Protein AF-A0A222W1P7-F1 (afdb_monomer_lite)

pLDDT: mean 79.89, std 16.78, range [34.09, 96.44]

Sequence (164 aa):
MCECPANRPSRILLELGDWSYVVDDTGIEYVNDWYPYSRSVRLAPDVAFYSWRNEYVGVRPGPEPHCAVAALRLAVRRNPNAGVIVVDVDALLDLRADTVTLRPDELTGELLHQAQVKTRRVLDLLAAERLRQRTPPYPPVPVTAPDLAQQREEERARDREQEQ

Radius of gyration: 24.39 Å; chains: 1; bounding box: 56×34×95 Å

Secondary structure (DSSP, 8-state):
----------------TT--EEE-TT--EE---SSTT-EEEEEEES-SS---TTS-EEEEE-SSTTEEEEEEEEEEEEETTTEEEEEEEEEEEETTTTEEEEESTT--HHHHHHHHHHHHHHHHHHHHHHHHHHS-SS------HHHHHHHHHHHHHHHHHHT-

Organism: NCBI:txid530584

Foldseek 3Di:
DDDDPPPDQPPDPPCLDDWFKDWDPVDFDQDPDPDPFSTWIKIAIPDPDDPDPQLIWIWTDDPDNQKIKIWGWFFDGADPVPGTDTDIKIWIARLVVRDIDIPPNPDDDRRVVVVVSSVNSVSVVVVVVVVVVVPPPDDPPDQDPVNVVVVVVVVVVVVVVVVD

Structure (mmCIF, N/CA/C/O backbone):
data_AF-A0A222W1P7-F1
#
_entry.id   AF-A0A222W1P7-F1
#
loop_
_atom_site.group_PDB
_atom_site.id
_atom_site.type_symbol
_atom_site.label_atom_id
_atom_site.label_alt_id
_atom_site.label_comp_id
_atom_site.label_asym_id
_atom_site.label_entity_id
_atom_site.label_seq_id
_atom_site.pdbx_PDB_ins_code
_atom_site.Cartn_x
_atom_site.Cartn_y
_atom_site.Cartn_z
_atom_site.occupancy
_atom_site.B_iso_or_equiv
_atom_site.auth_seq_id
_atom_site.auth_comp_id
_atom_site.auth_asym_id
_atom_site.auth_atom_id
_atom_site.pdbx_PDB_model_num
ATOM 1 N N . MET A 1 1 ? 31.273 -7.408 -43.525 1.00 40.22 1 MET A N 1
ATOM 2 C CA . MET A 1 1 ? 30.587 -6.565 -42.527 1.00 40.22 1 MET A CA 1
ATOM 3 C C . MET A 1 1 ? 29.741 -7.496 -41.681 1.00 40.22 1 MET A C 1
ATOM 5 O O . MET A 1 1 ? 28.803 -8.070 -42.210 1.00 40.22 1 MET A O 1
ATOM 9 N N . CYS A 1 2 ? 30.157 -7.763 -40.443 1.00 36.94 2 CYS A N 1
ATOM 10 C CA . CYS A 1 2 ? 29.395 -8.600 -39.520 1.00 36.94 2 CYS A CA 1
ATOM 11 C C . CYS A 1 2 ? 28.330 -7.724 -38.862 1.00 36.94 2 CYS A C 1
ATOM 13 O O . CYS A 1 2 ? 28.670 -6.787 -38.143 1.00 36.94 2 CYS A O 1
ATOM 15 N N . GLU A 1 3 ? 27.061 -7.998 -39.141 1.00 34.94 3 GLU A N 1
ATOM 16 C CA . GLU A 1 3 ? 25.945 -7.370 -38.442 1.00 34.94 3 GLU A CA 1
ATOM 17 C C . GLU A 1 3 ? 25.909 -7.914 -37.010 1.00 34.94 3 GLU A C 1
ATOM 19 O O . GLU A 1 3 ? 25.627 -9.090 -36.777 1.00 34.94 3 GLU A O 1
ATOM 24 N N . CYS A 1 4 ? 26.252 -7.070 -36.037 1.00 34.09 4 CYS A N 1
ATOM 25 C CA . CYS A 1 4 ? 26.019 -7.375 -34.632 1.00 34.09 4 CYS A CA 1
ATOM 26 C C . CYS A 1 4 ? 24.504 -7.531 -34.422 1.00 34.09 4 CYS A C 1
ATOM 28 O O . CYS A 1 4 ? 23.763 -6.605 -34.768 1.00 34.09 4 CYS A O 1
ATOM 30 N N . PRO A 1 5 ? 24.014 -8.646 -33.849 1.00 45.06 5 PRO A N 1
ATOM 31 C CA . PRO A 1 5 ? 22.599 -8.778 -33.548 1.00 45.06 5 PRO A CA 1
ATOM 32 C C . PRO A 1 5 ? 22.209 -7.665 -32.577 1.00 45.06 5 PRO A C 1
ATOM 34 O O . PRO A 1 5 ? 22.773 -7.538 -31.488 1.00 45.06 5 PRO A O 1
ATOM 37 N N . ALA A 1 6 ? 21.269 -6.826 -33.010 1.00 46.12 6 ALA A N 1
ATOM 38 C CA . ALA A 1 6 ? 20.721 -5.746 -32.213 1.00 46.12 6 ALA A CA 1
ATOM 39 C C . ALA A 1 6 ? 20.265 -6.304 -30.859 1.00 46.12 6 ALA A C 1
ATOM 41 O O . ALA A 1 6 ? 19.359 -7.138 -30.788 1.00 46.12 6 ALA A O 1
ATOM 42 N N . ASN A 1 7 ? 20.923 -5.844 -29.795 1.00 43.16 7 ASN A N 1
ATOM 43 C CA . ASN A 1 7 ? 20.592 -6.121 -28.406 1.00 43.16 7 ASN A CA 1
ATOM 44 C C . ASN A 1 7 ? 19.192 -5.557 -28.122 1.00 43.16 7 ASN A C 1
ATOM 46 O O . ASN A 1 7 ? 19.046 -4.407 -27.706 1.00 43.16 7 ASN A O 1
ATOM 50 N N . ARG A 1 8 ? 18.142 -6.325 -28.440 1.00 49.38 8 ARG A N 1
ATOM 51 C CA . ARG A 1 8 ? 16.772 -5.958 -28.081 1.00 49.38 8 ARG A CA 1
ATOM 52 C C . ARG A 1 8 ? 16.716 -5.947 -26.557 1.00 49.38 8 ARG A C 1
ATOM 54 O O . ARG A 1 8 ? 16.999 -6.989 -25.965 1.00 49.38 8 ARG A O 1
ATOM 61 N N . PRO A 1 9 ? 16.353 -4.824 -25.911 1.00 47.47 9 PRO A N 1
ATOM 62 C CA . PRO A 1 9 ? 16.162 -4.821 -24.473 1.00 47.47 9 PRO A CA 1
ATOM 63 C C . PRO A 1 9 ? 15.109 -5.880 -24.162 1.00 47.47 9 PRO A C 1
ATOM 65 O O . PRO A 1 9 ? 13.972 -5.797 -24.629 1.00 47.47 9 PRO A O 1
ATOM 68 N N . SER A 1 10 ? 15.518 -6.920 -23.440 1.00 51.62 10 SER A N 1
ATOM 69 C CA . SER A 1 10 ? 14.639 -7.979 -22.969 1.00 51.62 10 SER A CA 1
ATOM 70 C C . SER A 1 10 ? 13.596 -7.341 -22.057 1.00 51.62 10 SER A C 1
ATOM 72 O O . SER A 1 10 ? 13.857 -7.075 -20.882 1.00 51.62 10 SER A O 1
ATOM 74 N N . ARG A 1 11 ? 12.444 -7.018 -22.649 1.00 52.03 11 ARG A N 1
ATOM 75 C CA . ARG A 1 11 ? 11.261 -6.491 -21.978 1.00 52.03 11 ARG A CA 1
ATOM 76 C C . ARG A 1 11 ? 10.857 -7.543 -20.953 1.00 52.03 11 ARG A C 1
ATOM 78 O O . ARG A 1 11 ? 10.542 -8.668 -21.337 1.00 52.03 11 ARG A O 1
ATOM 85 N N . ILE A 1 12 ? 10.954 -7.226 -19.661 1.00 55.38 12 ILE A N 1
ATOM 86 C CA . ILE A 1 12 ? 10.389 -8.118 -18.654 1.00 55.38 12 ILE A CA 1
ATOM 87 C C . ILE A 1 12 ? 8.877 -8.011 -18.825 1.00 55.38 12 ILE A C 1
ATOM 89 O O . ILE A 1 12 ? 8.304 -6.972 -18.520 1.00 55.38 12 ILE A O 1
ATOM 93 N N . LEU A 1 13 ? 8.246 -9.066 -19.329 1.00 53.88 13 LEU A N 1
ATOM 94 C CA . LEU A 1 13 ? 6.837 -9.301 -19.047 1.00 53.88 13 LEU A CA 1
ATOM 95 C C . LEU A 1 13 ? 6.793 -9.775 -17.597 1.00 53.88 13 LEU A C 1
ATOM 97 O O . LEU A 1 13 ? 7.177 -10.906 -17.295 1.00 53.88 13 LEU A O 1
ATOM 101 N N . LEU A 1 14 ? 6.478 -8.860 -16.684 1.00 58.66 14 LEU A N 1
ATOM 102 C CA . LEU A 1 14 ? 6.149 -9.250 -15.324 1.00 58.66 14 LEU A CA 1
ATOM 103 C C . LEU A 1 14 ? 4.746 -9.831 -15.398 1.00 58.66 14 LEU A C 1
ATOM 105 O O . LEU A 1 14 ? 3.792 -9.117 -15.691 1.00 58.66 14 LEU A O 1
ATOM 109 N N . GLU A 1 15 ? 4.633 -11.131 -15.163 1.00 61.47 15 GLU A N 1
ATOM 110 C CA . GLU A 1 15 ? 3.356 -11.764 -14.857 1.00 61.47 15 GLU A CA 1
ATOM 111 C C . GLU A 1 15 ? 2.882 -11.164 -13.525 1.00 61.47 15 GLU A C 1
ATOM 113 O O . GLU A 1 15 ? 3.216 -11.660 -12.450 1.00 61.47 15 GLU A O 1
ATOM 118 N N . LEU A 1 16 ? 2.175 -10.030 -13.581 1.00 66.00 16 LEU A N 1
ATOM 119 C CA . LEU A 1 16 ? 1.683 -9.339 -12.386 1.00 66.00 16 LEU A CA 1
ATOM 120 C C . LEU A 1 16 ? 0.631 -10.163 -11.627 1.00 66.00 16 LEU A C 1
ATOM 122 O O . LEU A 1 16 ? 0.315 -9.794 -10.495 1.00 66.00 16 LEU A O 1
ATOM 126 N N . GLY A 1 17 ? 0.165 -11.277 -12.214 1.00 72.38 17 GLY A N 1
ATOM 127 C CA . GLY A 1 17 ? -0.602 -12.364 -11.594 1.00 72.38 17 GLY A CA 1
ATOM 128 C C . GLY A 1 17 ? -1.901 -11.936 -10.912 1.00 72.38 17 GLY A C 1
ATOM 129 O O . GLY A 1 17 ? -2.205 -10.754 -10.834 1.00 72.38 17 GLY A O 1
ATOM 130 N N . ASP A 1 18 ? -2.645 -12.893 -10.362 1.00 80.19 18 ASP A N 1
ATOM 131 C CA . ASP A 1 18 ? -3.857 -12.641 -9.565 1.00 80.19 18 ASP A CA 1
ATOM 132 C C . ASP A 1 18 ? -3.568 -12.835 -8.071 1.00 80.19 18 ASP A C 1
ATOM 134 O O . ASP A 1 18 ? -4.113 -13.724 -7.423 1.00 80.19 18 ASP A O 1
ATOM 138 N N . TRP A 1 19 ? -2.656 -12.031 -7.525 1.00 82.94 19 TRP A N 1
ATOM 139 C CA . TRP A 1 19 ? -2.295 -12.073 -6.104 1.00 82.94 19 TRP A CA 1
ATOM 140 C C . TRP A 1 19 ? -2.737 -10.808 -5.364 1.00 82.94 19 TRP A C 1
ATOM 142 O O . TRP A 1 19 ? -2.929 -9.746 -5.968 1.00 82.94 19 TRP A O 1
ATOM 152 N N . SER A 1 20 ? -2.878 -10.920 -4.045 1.00 84.31 20 SER A N 1
ATOM 153 C CA . SER A 1 20 ? -3.252 -9.828 -3.144 1.00 84.31 20 SER A CA 1
ATOM 154 C C . SER A 1 20 ? -2.187 -9.595 -2.068 1.00 84.31 20 SER A C 1
ATOM 156 O O . SER A 1 20 ? -1.290 -10.414 -1.881 1.00 84.31 20 SER A O 1
ATOM 158 N N . TYR A 1 21 ? -2.228 -8.445 -1.393 1.00 87.81 21 TYR A N 1
ATOM 159 C CA . TYR A 1 21 ? -1.332 -8.192 -0.265 1.00 87.81 21 TYR A CA 1
ATOM 160 C C . TYR A 1 21 ? -1.938 -8.706 1.038 1.00 87.81 21 TYR A C 1
ATOM 162 O O . TYR A 1 21 ? -3.126 -8.526 1.295 1.00 87.81 21 TYR A O 1
ATOM 170 N N . VAL A 1 22 ? -1.084 -9.242 1.901 1.00 88.12 22 VAL A N 1
ATOM 171 C CA . VAL A 1 22 ? -1.354 -9.515 3.312 1.00 88.12 22 VAL A CA 1
ATOM 172 C C . VAL A 1 22 ? -0.368 -8.743 4.184 1.00 88.12 22 VAL A C 1
ATOM 174 O O . VAL A 1 22 ? 0.725 -8.372 3.745 1.00 88.12 22 VAL A O 1
ATOM 177 N N . VAL A 1 23 ? -0.763 -8.472 5.428 1.00 86.19 23 VAL A N 1
ATOM 178 C CA . VAL A 1 23 ? 0.142 -7.881 6.420 1.00 86.19 23 VAL A CA 1
ATOM 179 C C . VAL A 1 23 ? 1.218 -8.905 6.761 1.00 86.19 23 VAL A C 1
ATOM 181 O O . VAL A 1 23 ? 0.904 -10.026 7.150 1.00 86.19 23 VAL A O 1
ATOM 184 N N . ASP A 1 24 ? 2.477 -8.507 6.611 1.00 83.06 24 ASP A N 1
ATOM 185 C CA . ASP A 1 24 ? 3.620 -9.321 7.000 1.00 83.06 24 ASP A CA 1
ATOM 186 C C . ASP A 1 24 ? 3.907 -9.107 8.491 1.00 83.06 24 ASP A C 1
ATOM 188 O O . ASP A 1 24 ? 4.485 -8.096 8.907 1.00 83.06 24 ASP A O 1
ATOM 192 N N . ASP A 1 25 ? 3.473 -10.067 9.300 1.00 69.38 25 ASP A N 1
ATOM 193 C CA . ASP A 1 25 ? 3.606 -10.088 10.757 1.00 69.38 25 ASP A CA 1
ATOM 194 C C . ASP A 1 25 ? 5.063 -10.210 11.238 1.00 69.38 25 ASP A C 1
ATOM 196 O O . ASP A 1 25 ? 5.361 -9.912 12.396 1.00 69.38 25 ASP A O 1
ATOM 200 N N . THR A 1 26 ? 5.995 -10.549 10.342 1.00 66.81 26 THR A N 1
ATOM 201 C CA . THR A 1 26 ? 7.437 -10.609 10.627 1.00 66.81 26 THR A CA 1
ATOM 202 C C . THR A 1 26 ? 8.176 -9.293 10.353 1.00 66.81 26 THR A C 1
ATOM 204 O O . THR A 1 26 ? 9.379 -9.197 10.601 1.00 66.81 26 THR A O 1
ATOM 207 N N . GLY A 1 27 ? 7.489 -8.282 9.806 1.00 58.78 27 GLY A N 1
ATOM 208 C CA . GLY A 1 27 ? 8.100 -7.110 9.173 1.00 58.78 27 GLY A CA 1
ATOM 209 C C . GLY A 1 27 ? 7.765 -5.751 9.785 1.00 58.78 27 GLY A C 1
ATOM 210 O O . GLY A 1 27 ? 7.822 -4.756 9.065 1.00 58.78 27 GLY A O 1
ATOM 211 N N . ILE A 1 28 ? 7.395 -5.672 11.069 1.00 59.50 28 ILE A N 1
ATOM 212 C CA . ILE A 1 28 ? 7.234 -4.370 11.737 1.00 59.50 28 ILE A CA 1
ATOM 213 C C . ILE A 1 28 ? 8.625 -3.779 11.985 1.00 59.50 28 ILE A C 1
ATOM 215 O O . ILE A 1 28 ? 9.302 -4.115 12.957 1.00 59.50 28 ILE A O 1
ATOM 219 N N . GLU A 1 29 ? 9.055 -2.892 11.092 1.00 58.50 29 GLU A N 1
ATOM 220 C CA . GLU A 1 29 ? 10.303 -2.152 11.243 1.00 58.50 29 GLU A CA 1
ATOM 221 C C . GLU A 1 29 ? 10.041 -0.837 11.985 1.00 58.50 29 GLU A C 1
ATOM 223 O O . GLU A 1 29 ? 9.292 0.036 11.529 1.00 58.50 29 GLU A O 1
ATOM 228 N N . TYR A 1 30 ? 10.682 -0.703 13.148 1.00 55.81 30 TYR A N 1
ATOM 229 C CA . TYR A 1 30 ? 10.788 0.555 13.877 1.00 55.81 30 TYR A CA 1
ATOM 230 C C . TYR A 1 30 ? 11.878 1.388 13.211 1.00 55.81 30 TYR A C 1
ATOM 232 O O . TYR A 1 30 ? 13.068 1.187 13.458 1.00 55.81 30 TYR A O 1
ATOM 240 N N . VAL A 1 31 ? 11.484 2.308 12.337 1.00 53.62 31 VAL A N 1
ATOM 241 C CA . VAL A 1 31 ? 12.447 3.226 11.732 1.00 53.62 31 VAL A CA 1
ATOM 242 C C . VAL A 1 31 ? 12.827 4.259 12.792 1.00 53.62 31 VAL A C 1
ATOM 244 O O . VAL A 1 31 ? 11.965 4.848 13.442 1.00 53.62 31 VAL A O 1
ATOM 247 N N . ASN A 1 32 ? 14.122 4.458 13.022 1.00 45.88 32 ASN A N 1
ATOM 248 C CA . ASN A 1 32 ? 14.612 5.404 14.021 1.00 45.88 32 ASN A CA 1
ATOM 249 C C . ASN A 1 32 ? 14.656 6.822 13.426 1.00 45.88 32 ASN A C 1
ATOM 251 O O . ASN A 1 32 ? 15.728 7.381 13.219 1.00 45.88 32 ASN A O 1
ATOM 255 N N . ASP A 1 33 ? 13.483 7.360 13.091 1.00 51.56 33 ASP A N 1
ATOM 256 C CA . ASP A 1 33 ? 13.311 8.738 12.628 1.00 51.56 33 ASP A CA 1
ATOM 257 C C . ASP A 1 33 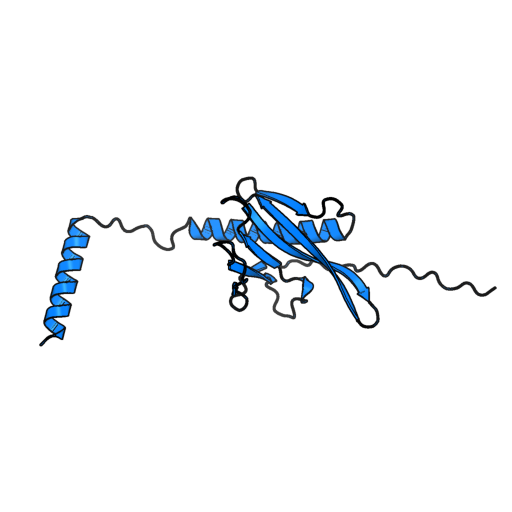? 12.696 9.603 13.736 1.00 51.56 33 ASP A C 1
ATOM 259 O O . ASP A 1 33 ? 11.862 9.149 14.517 1.00 51.56 33 ASP A O 1
ATOM 263 N N . TRP A 1 34 ? 13.094 10.876 13.794 1.00 53.94 34 TRP A N 1
ATOM 264 C CA . TRP A 1 34 ? 12.753 11.853 14.845 1.00 53.94 34 TRP A CA 1
ATOM 265 C C . TRP A 1 34 ? 11.269 12.284 14.885 1.00 53.94 34 TRP A C 1
ATOM 267 O O . TRP A 1 34 ? 10.901 13.172 15.655 1.00 53.94 34 TRP A O 1
ATOM 277 N N . TYR A 1 35 ? 10.412 11.669 14.066 1.00 45.50 35 TYR A N 1
ATOM 278 C CA . TYR A 1 35 ? 8.989 11.983 13.942 1.00 45.50 35 TYR A CA 1
ATOM 279 C C . TYR A 1 35 ? 8.140 10.936 14.694 1.00 45.50 35 TYR A C 1
ATOM 281 O O . TYR A 1 35 ? 8.365 9.740 14.511 1.00 45.50 35 TYR A O 1
ATOM 289 N N . PRO A 1 36 ? 7.128 11.325 15.497 1.00 46.78 36 PRO A N 1
ATOM 290 C CA . PRO A 1 36 ? 6.465 10.448 16.481 1.00 46.78 36 PRO A CA 1
ATOM 291 C C . PRO A 1 36 ? 5.616 9.283 15.917 1.00 46.78 36 PRO A C 1
ATOM 293 O O . PRO A 1 36 ? 4.908 8.621 16.674 1.00 46.78 36 PRO A O 1
ATOM 296 N N . TYR A 1 37 ? 5.693 8.987 14.614 1.00 48.50 37 TYR A N 1
ATOM 297 C CA . TYR A 1 37 ? 4.903 7.953 13.931 1.00 48.50 37 TYR A CA 1
ATOM 298 C C . TYR A 1 37 ? 5.741 7.040 13.017 1.00 48.50 37 TYR A C 1
ATOM 300 O O . TYR A 1 37 ? 5.279 6.631 11.954 1.00 48.50 37 TYR A O 1
ATOM 308 N N . SER A 1 38 ? 6.965 6.683 13.408 1.00 54.81 38 SER A N 1
ATOM 309 C CA . SER A 1 38 ? 7.894 5.887 12.587 1.00 54.81 38 SER A CA 1
ATOM 310 C C . SER A 1 38 ? 7.574 4.381 12.468 1.00 54.81 38 SER A C 1
ATOM 312 O O . SER A 1 38 ? 8.452 3.560 12.192 1.00 54.81 38 SER A O 1
ATOM 314 N N . ARG A 1 39 ? 6.307 3.992 12.659 1.00 65.38 39 ARG A N 1
ATOM 315 C CA . ARG A 1 39 ? 5.856 2.611 12.448 1.00 65.38 39 ARG A CA 1
ATOM 316 C C . ARG A 1 39 ? 5.590 2.405 10.964 1.00 65.38 39 ARG A C 1
ATOM 318 O O . ARG A 1 39 ? 4.670 3.010 10.413 1.00 65.38 39 ARG A O 1
ATOM 325 N N . SER A 1 40 ? 6.383 1.544 10.339 1.00 79.81 40 SER A N 1
ATOM 326 C CA . SER A 1 40 ? 6.090 1.030 9.006 1.00 79.81 40 SER A CA 1
ATOM 327 C C . SER A 1 40 ? 5.526 -0.384 9.116 1.00 79.81 40 SER A C 1
ATOM 329 O O . SER A 1 40 ? 5.972 -1.186 9.937 1.00 79.81 40 SER A O 1
ATOM 331 N N . VAL A 1 41 ? 4.498 -0.668 8.325 1.00 87.56 41 VAL A N 1
ATOM 332 C CA . VAL A 1 41 ? 3.928 -2.003 8.163 1.00 87.56 41 VAL A CA 1
ATOM 333 C C . VAL A 1 41 ? 4.406 -2.534 6.827 1.00 87.56 41 VAL A C 1
ATOM 335 O O . VAL A 1 41 ? 4.198 -1.895 5.794 1.00 87.56 41 VAL A O 1
ATOM 338 N N . ARG A 1 42 ? 5.040 -3.703 6.833 1.00 89.94 42 ARG A N 1
ATOM 339 C CA . ARG A 1 42 ? 5.400 -4.392 5.600 1.00 89.94 42 ARG A CA 1
ATOM 340 C C . ARG A 1 42 ? 4.207 -5.202 5.096 1.00 89.94 42 ARG A C 1
ATOM 342 O O . ARG A 1 42 ? 3.539 -5.892 5.860 1.00 89.94 42 ARG A O 1
ATOM 349 N N . LEU A 1 43 ? 3.946 -5.104 3.801 1.00 90.00 43 LEU A N 1
ATOM 350 C CA . LEU A 1 43 ? 2.963 -5.899 3.082 1.00 90.00 43 LEU A CA 1
ATOM 351 C C . LEU A 1 43 ? 3.698 -6.904 2.200 1.00 90.00 43 LEU A C 1
ATOM 353 O O . LEU A 1 43 ? 4.627 -6.535 1.475 1.00 90.00 43 LEU A O 1
ATOM 357 N N . ALA A 1 44 ? 3.274 -8.160 2.269 1.00 89.00 44 ALA A N 1
ATOM 358 C CA . ALA A 1 44 ? 3.784 -9.257 1.458 1.00 89.00 44 ALA A CA 1
ATOM 359 C C . ALA A 1 44 ? 2.677 -9.761 0.525 1.00 89.00 44 ALA A C 1
ATOM 361 O O . ALA A 1 44 ? 1.505 -9.695 0.897 1.00 89.00 44 ALA A O 1
ATOM 362 N N . PRO A 1 45 ? 2.995 -10.243 -0.684 1.00 85.75 45 PRO A N 1
ATOM 363 C CA . PRO A 1 45 ? 1.990 -10.877 -1.523 1.00 85.75 45 PRO A CA 1
ATOM 364 C C . PRO A 1 45 ? 1.575 -12.234 -0.918 1.00 85.75 45 PRO A C 1
ATOM 366 O O . PRO A 1 45 ? 2.382 -12.919 -0.291 1.00 85.75 45 PRO A O 1
ATOM 369 N N . ASP A 1 46 ? 0.324 -12.631 -1.124 1.00 83.69 46 ASP A N 1
ATOM 370 C CA . ASP A 1 46 ? -0.345 -13.786 -0.503 1.00 83.69 46 ASP A CA 1
ATOM 371 C C . ASP A 1 46 ? -0.051 -15.153 -1.150 1.00 83.69 46 ASP A C 1
ATOM 373 O O . ASP A 1 46 ? -0.721 -16.148 -0.870 1.00 83.69 46 ASP A O 1
ATOM 377 N N . VAL A 1 47 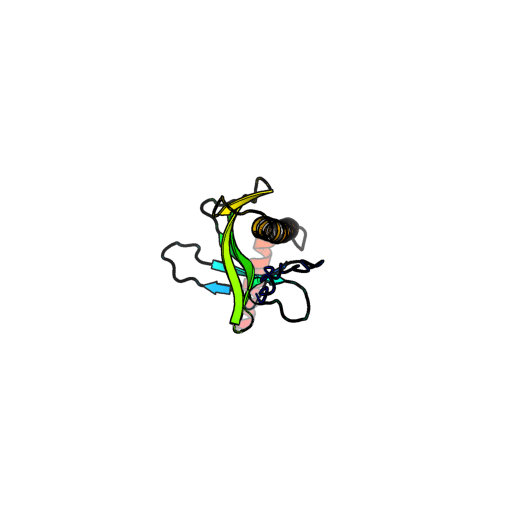? 0.963 -15.233 -2.011 1.00 79.06 47 VAL A N 1
ATOM 378 C CA . VAL A 1 47 ? 1.300 -16.449 -2.762 1.00 79.06 47 VAL A CA 1
ATOM 379 C C . VAL A 1 47 ? 2.412 -17.258 -2.087 1.00 79.06 47 VAL A C 1
ATOM 381 O O . VAL A 1 47 ? 3.461 -16.735 -1.716 1.00 79.06 47 VAL A O 1
ATOM 384 N N . ALA A 1 48 ? 2.197 -18.575 -1.972 1.00 53.50 48 ALA A N 1
ATOM 385 C CA . ALA A 1 48 ? 2.987 -19.517 -1.164 1.00 53.50 48 ALA A CA 1
ATOM 386 C C . ALA A 1 48 ? 4.440 -19.779 -1.625 1.00 53.50 48 ALA A C 1
ATOM 388 O O . ALA A 1 48 ? 5.127 -20.616 -1.045 1.00 53.50 48 ALA A O 1
ATOM 389 N N . PHE A 1 49 ? 4.940 -19.095 -2.652 1.00 46.31 49 PHE A N 1
ATOM 390 C CA . PHE A 1 49 ? 6.275 -19.334 -3.190 1.00 46.31 49 PHE A CA 1
ATOM 391 C C . PHE A 1 49 ? 6.960 -18.015 -3.512 1.00 46.31 49 PHE A C 1
ATOM 393 O O . PHE A 1 49 ? 6.619 -17.363 -4.491 1.00 46.31 49 PHE A O 1
ATOM 400 N N . TYR A 1 50 ? 7.960 -17.671 -2.696 1.00 44.91 50 TYR A N 1
ATOM 401 C CA . TYR A 1 50 ? 8.978 -16.660 -2.980 1.00 44.91 50 TYR A CA 1
ATOM 402 C C . TYR A 1 50 ? 8.432 -15.403 -3.656 1.00 44.91 50 TYR A C 1
ATOM 404 O O . TYR A 1 50 ? 8.710 -15.132 -4.825 1.00 44.91 50 TYR A O 1
ATOM 412 N N . SER A 1 51 ? 7.718 -14.601 -2.874 1.00 46.84 51 SER A N 1
ATOM 413 C CA . SER A 1 51 ? 7.628 -13.165 -3.088 1.00 46.84 51 SER A CA 1
ATOM 414 C C . SER A 1 51 ? 9.028 -12.632 -3.375 1.00 46.84 51 SER A C 1
ATOM 416 O O . SER A 1 51 ? 9.890 -12.541 -2.495 1.00 46.84 51 SER A O 1
ATOM 418 N N . TRP A 1 52 ? 9.313 -12.352 -4.644 1.00 67.19 52 TRP A N 1
ATOM 419 C CA . TRP A 1 52 ? 10.566 -11.715 -5.006 1.00 67.19 52 TRP A CA 1
ATOM 420 C C . TRP A 1 52 ? 10.707 -10.454 -4.146 1.00 67.19 52 TRP A C 1
ATOM 422 O O . TRP A 1 52 ? 9.722 -9.766 -3.885 1.00 67.19 52 TRP A O 1
ATOM 432 N N . ARG A 1 53 ? 11.916 -10.151 -3.653 1.00 65.62 53 ARG A N 1
ATOM 433 C CA . ARG A 1 53 ? 12.154 -9.029 -2.716 1.00 65.62 53 ARG A CA 1
ATOM 434 C C . ARG A 1 53 ? 11.584 -7.683 -3.193 1.00 65.62 53 ARG A C 1
ATOM 436 O O . ARG A 1 53 ? 11.410 -6.782 -2.382 1.00 65.62 53 ARG A O 1
ATOM 443 N N . ASN A 1 54 ? 11.324 -7.535 -4.489 1.00 75.25 54 ASN A N 1
ATOM 444 C CA . ASN A 1 54 ? 10.722 -6.352 -5.091 1.00 75.25 54 ASN A CA 1
ATOM 445 C C . ASN A 1 54 ? 9.187 -6.285 -4.958 1.00 75.25 54 ASN A C 1
ATOM 447 O O . ASN A 1 54 ? 8.619 -5.237 -5.237 1.00 75.25 54 ASN A O 1
ATOM 451 N N . GLU A 1 55 ? 8.502 -7.357 -4.563 1.00 84.44 55 GLU A N 1
ATOM 452 C CA . GLU A 1 55 ? 7.045 -7.367 -4.374 1.00 84.44 55 GLU A CA 1
ATOM 453 C C . GLU A 1 55 ? 6.608 -6.892 -2.992 1.00 84.44 55 GLU A C 1
ATOM 455 O O . GLU A 1 55 ? 5.452 -6.544 -2.822 1.00 84.44 55 GLU A O 1
ATOM 460 N N . TYR A 1 56 ? 7.516 -6.797 -2.022 1.00 88.12 56 TYR A N 1
ATOM 461 C CA . TYR A 1 56 ? 7.184 -6.218 -0.723 1.00 88.12 56 TYR A CA 1
ATOM 462 C C . TYR A 1 56 ? 6.925 -4.715 -0.832 1.00 88.12 56 TYR A C 1
ATOM 464 O O . TYR A 1 56 ? 7.643 -3.998 -1.536 1.00 88.12 56 TYR A O 1
ATOM 472 N N . VAL A 1 57 ? 5.936 -4.241 -0.076 1.00 91.12 57 VAL A N 1
ATOM 473 C CA . VAL A 1 57 ? 5.611 -2.815 0.038 1.00 91.12 57 VAL A CA 1
ATOM 474 C C . VAL A 1 57 ? 5.676 -2.398 1.496 1.00 91.12 57 VAL A C 1
ATOM 476 O O . VAL A 1 57 ? 5.040 -3.006 2.351 1.00 91.12 57 VAL A O 1
ATOM 479 N N . GLY A 1 58 ? 6.437 -1.347 1.787 1.00 91.69 58 GLY A N 1
ATOM 480 C CA . GLY A 1 58 ? 6.400 -0.701 3.097 1.00 91.69 58 GLY A CA 1
ATOM 481 C C . GLY A 1 58 ? 5.305 0.357 3.120 1.00 91.69 58 GLY A C 1
ATOM 482 O O . GLY A 1 58 ? 5.299 1.233 2.264 1.00 91.69 58 GLY A O 1
ATOM 483 N N . VAL A 1 59 ? 4.394 0.311 4.088 1.00 92.62 59 VAL A N 1
ATOM 484 C CA . VAL A 1 59 ? 3.349 1.325 4.276 1.00 92.62 59 VAL A CA 1
ATOM 485 C C . VAL A 1 59 ? 3.583 2.054 5.589 1.00 92.62 59 VAL A C 1
ATOM 487 O O . VAL A 1 59 ? 3.720 1.434 6.640 1.00 92.62 59 VAL A O 1
ATOM 490 N N . ARG A 1 60 ? 3.611 3.383 5.543 1.00 92.19 60 ARG A N 1
ATOM 491 C CA . ARG A 1 60 ? 3.782 4.250 6.716 1.00 92.19 60 ARG A CA 1
ATOM 492 C C . ARG A 1 60 ? 2.738 5.368 6.729 1.00 92.19 60 ARG A C 1
ATOM 494 O O . ARG A 1 60 ? 2.212 5.709 5.666 1.00 92.19 60 ARG A O 1
ATOM 501 N N . PRO A 1 61 ? 2.443 5.969 7.894 1.00 92.31 61 PRO A N 1
ATOM 502 C CA . PRO A 1 61 ? 1.605 7.161 7.960 1.00 92.31 61 PRO A CA 1
ATOM 503 C C . PRO A 1 61 ? 2.118 8.275 7.037 1.00 92.31 61 PRO A C 1
ATOM 505 O O . PRO A 1 61 ? 3.328 8.493 6.909 1.00 92.31 61 PRO A O 1
ATOM 508 N N . GLY A 1 62 ? 1.189 8.949 6.361 1.00 90.81 62 GLY A N 1
ATOM 509 C CA . GLY A 1 62 ? 1.469 10.095 5.507 1.00 90.81 62 GLY A CA 1
ATOM 510 C C . GLY A 1 62 ? 1.545 11.413 6.286 1.00 90.81 62 GLY A C 1
ATOM 511 O O . GLY A 1 62 ? 1.443 11.424 7.511 1.00 90.81 62 GLY A O 1
ATOM 512 N N . PRO A 1 63 ? 1.720 12.543 5.578 1.00 89.62 63 PRO A N 1
ATOM 513 C CA . PRO A 1 63 ? 1.779 13.867 6.201 1.00 89.62 63 PRO A CA 1
ATOM 514 C C . PRO A 1 63 ? 0.448 14.290 6.841 1.00 89.62 63 PRO A C 1
ATOM 516 O O . PRO A 1 63 ? 0.439 15.117 7.748 1.00 89.62 63 PRO A O 1
ATOM 519 N N . GLU A 1 64 ? -0.667 13.717 6.385 1.00 92.44 64 GLU A N 1
ATOM 520 C CA . GLU A 1 64 ? -2.006 13.985 6.904 1.00 92.44 64 GLU A CA 1
ATOM 521 C C . GLU A 1 64 ? -2.634 12.708 7.484 1.00 92.44 64 GLU A C 1
ATOM 523 O O . GLU A 1 64 ? -2.326 11.615 7.007 1.00 92.44 64 GLU A O 1
ATOM 528 N N . PRO A 1 65 ? -3.559 12.805 8.463 1.00 89.69 65 PRO A N 1
ATOM 529 C CA . PRO A 1 65 ? -4.131 11.630 9.136 1.00 89.69 65 PRO A CA 1
ATOM 530 C C . PRO A 1 65 ? -4.884 10.655 8.225 1.00 89.69 65 PRO A C 1
ATOM 532 O O . PRO A 1 65 ? -5.086 9.498 8.582 1.00 89.69 65 PRO A O 1
ATOM 535 N N . HIS A 1 66 ? -5.354 11.130 7.072 1.00 89.75 66 HIS A N 1
ATOM 536 C CA . HIS A 1 66 ? -6.058 10.316 6.084 1.00 89.75 66 HIS A CA 1
ATOM 537 C C . HIS A 1 66 ? -5.149 9.846 4.944 1.00 89.75 66 HIS A C 1
ATOM 539 O O . HIS A 1 66 ? -5.630 9.192 4.021 1.00 89.75 66 HIS A O 1
ATOM 545 N N . CYS A 1 67 ? -3.857 10.159 5.017 1.00 93.69 67 CYS A N 1
ATOM 546 C CA . CYS A 1 67 ? -2.874 9.801 4.014 1.00 93.69 67 CYS A CA 1
ATOM 547 C C . CYS A 1 67 ? -1.944 8.696 4.522 1.00 93.69 67 CYS A C 1
ATOM 549 O O . CYS A 1 67 ? -1.598 8.633 5.703 1.00 93.69 67 CYS A O 1
ATOM 551 N N . ALA A 1 68 ? -1.476 7.861 3.604 1.00 94.12 68 ALA A N 1
ATOM 552 C CA . ALA A 1 68 ? -0.405 6.897 3.833 1.00 94.12 68 ALA A CA 1
ATOM 553 C C . ALA A 1 68 ? 0.647 7.024 2.729 1.00 94.12 68 ALA A C 1
ATOM 555 O O . ALA A 1 68 ? 0.340 7.464 1.625 1.00 94.12 68 ALA A O 1
ATOM 556 N N . VAL A 1 69 ? 1.889 6.644 3.013 1.00 95.31 69 VAL A N 1
ATOM 557 C CA . VAL A 1 69 ? 2.930 6.508 1.990 1.00 95.31 69 VAL A CA 1
ATOM 558 C C . VAL A 1 69 ? 3.261 5.034 1.829 1.00 95.31 69 VAL A C 1
ATOM 560 O O . VAL A 1 69 ? 3.615 4.373 2.805 1.00 95.31 69 VAL A O 1
ATOM 563 N N . ALA A 1 70 ? 3.148 4.539 0.602 1.00 95.44 70 ALA A N 1
ATOM 564 C CA . ALA A 1 70 ? 3.578 3.212 0.199 1.00 95.44 70 ALA A CA 1
ATOM 565 C C . ALA A 1 70 ? 4.915 3.305 -0.548 1.00 95.44 70 ALA A C 1
ATOM 567 O O . ALA A 1 70 ? 4.978 3.866 -1.640 1.00 95.44 70 ALA A O 1
ATOM 568 N N . ALA A 1 71 ? 5.968 2.745 0.038 1.00 94.19 71 ALA A N 1
ATOM 569 C CA . ALA A 1 71 ? 7.277 2.589 -0.580 1.00 94.19 71 ALA A CA 1
ATOM 570 C C . ALA A 1 71 ? 7.277 1.327 -1.454 1.00 94.19 71 ALA A C 1
ATOM 572 O O . ALA A 1 71 ? 7.196 0.200 -0.954 1.00 94.19 71 ALA A O 1
ATOM 573 N N . LEU A 1 72 ? 7.334 1.528 -2.768 1.00 93.31 72 LEU A N 1
ATOM 574 C CA . LEU A 1 72 ? 7.280 0.497 -3.798 1.00 93.31 72 LEU A CA 1
ATOM 575 C C . LEU A 1 72 ? 8.677 0.212 -4.341 1.00 93.31 72 LEU A C 1
ATOM 577 O O . LEU A 1 72 ? 9.484 1.124 -4.507 1.00 93.31 72 LEU A O 1
ATOM 581 N N . ARG A 1 73 ? 8.918 -1.038 -4.743 1.00 91.88 73 ARG A N 1
ATOM 582 C CA . ARG A 1 73 ? 10.088 -1.417 -5.546 1.00 91.88 73 ARG A CA 1
ATOM 583 C C . ARG A 1 73 ? 9.618 -1.898 -6.915 1.00 91.88 73 ARG A C 1
ATOM 585 O O . ARG A 1 73 ? 8.922 -2.911 -7.032 1.00 91.88 73 ARG A O 1
ATOM 592 N N . LEU A 1 74 ? 9.961 -1.154 -7.960 1.00 90.88 74 LEU A N 1
ATOM 593 C CA . LEU A 1 74 ? 9.518 -1.418 -9.330 1.00 90.88 74 LEU A CA 1
ATOM 594 C C . LEU A 1 74 ? 10.657 -2.028 -10.138 1.00 90.88 74 LEU A C 1
ATOM 596 O O . LEU A 1 74 ? 11.778 -1.523 -10.120 1.00 90.88 74 LEU A O 1
ATOM 600 N N . ALA A 1 75 ? 10.388 -3.114 -10.855 1.00 88.56 75 ALA A N 1
ATOM 601 C CA . ALA A 1 75 ? 11.392 -3.810 -11.644 1.00 88.56 75 ALA A CA 1
ATOM 602 C C . ALA A 1 75 ? 11.565 -3.131 -13.010 1.00 88.56 75 ALA A C 1
ATOM 604 O O . ALA A 1 75 ? 10.630 -3.031 -13.799 1.00 88.56 75 ALA A O 1
ATOM 605 N N . VAL A 1 76 ? 12.786 -2.691 -13.312 1.00 87.69 76 VAL A N 1
ATOM 606 C CA . VAL A 1 76 ? 13.121 -2.012 -14.572 1.00 87.69 76 VAL A CA 1
ATOM 607 C C . VAL A 1 76 ? 13.490 -3.022 -15.652 1.00 87.69 76 VAL A C 1
ATOM 609 O O . VAL A 1 76 ? 12.965 -2.993 -16.761 1.00 87.69 76 VAL A O 1
ATOM 612 N N . ARG A 1 77 ? 14.457 -3.895 -15.351 1.00 83.31 77 ARG A N 1
ATOM 613 C CA . ARG A 1 77 ? 14.986 -4.901 -16.283 1.00 83.31 77 ARG A CA 1
ATOM 614 C C . ARG A 1 77 ? 15.778 -5.981 -15.555 1.00 83.31 77 ARG A C 1
ATOM 616 O O . ARG A 1 77 ? 16.231 -5.781 -14.428 1.00 83.31 77 ARG A O 1
ATOM 623 N N . ARG A 1 78 ? 15.987 -7.117 -16.225 1.00 80.31 78 ARG A N 1
ATOM 624 C CA . ARG A 1 78 ? 16.883 -8.172 -15.745 1.00 80.31 78 ARG A CA 1
ATOM 625 C C . ARG A 1 78 ? 18.317 -7.774 -16.076 1.00 80.31 78 ARG A C 1
ATOM 627 O O . ARG A 1 78 ? 18.606 -7.328 -17.183 1.00 80.31 78 ARG A O 1
ATOM 634 N N . ASN A 1 79 ? 19.201 -7.926 -15.105 1.00 78.06 79 ASN A N 1
ATOM 635 C CA . ASN A 1 79 ? 20.635 -7.935 -15.300 1.00 78.06 79 ASN A CA 1
ATOM 636 C C . ASN A 1 79 ? 21.067 -9.404 -15.465 1.00 78.06 79 ASN A C 1
ATOM 638 O O . ASN A 1 79 ? 20.881 -10.177 -14.521 1.00 78.06 79 ASN A O 1
ATOM 642 N N . PRO A 1 80 ? 21.647 -9.793 -16.616 1.00 73.94 80 PRO A N 1
ATOM 643 C CA . PRO A 1 80 ? 22.061 -11.171 -16.885 1.00 73.94 80 PRO A CA 1
ATOM 644 C C . PRO A 1 80 ? 22.911 -11.814 -15.780 1.00 73.94 80 PRO A C 1
ATOM 646 O O . PRO A 1 80 ? 22.822 -13.020 -15.587 1.00 73.94 80 PRO A O 1
ATOM 649 N N . ASN A 1 81 ? 23.675 -11.015 -15.024 1.00 78.00 81 ASN A N 1
ATOM 650 C CA . ASN A 1 81 ? 24.624 -11.512 -14.023 1.00 78.00 81 ASN A CA 1
ATOM 651 C C . ASN A 1 81 ? 24.332 -11.053 -12.582 1.00 78.00 81 ASN A C 1
ATOM 653 O O . ASN A 1 81 ? 25.097 -11.389 -11.684 1.00 78.00 81 ASN A O 1
ATOM 657 N N . ALA A 1 82 ? 23.279 -10.260 -12.340 1.00 73.06 82 ALA A N 1
ATOM 658 C CA . ALA A 1 82 ? 23.050 -9.648 -11.019 1.00 73.06 82 ALA A CA 1
ATOM 659 C C . ALA A 1 82 ? 21.572 -9.547 -10.594 1.00 73.06 82 ALA A C 1
ATOM 661 O O . ALA A 1 82 ? 21.232 -8.750 -9.723 1.00 73.06 82 ALA A O 1
ATOM 662 N N . GLY A 1 83 ? 20.677 -10.329 -11.203 1.00 81.00 83 GLY A N 1
ATOM 663 C CA . GLY A 1 83 ? 19.262 -10.360 -10.819 1.00 81.00 83 GLY A CA 1
ATOM 664 C C . GLY A 1 83 ? 18.429 -9.260 -11.479 1.00 81.00 83 GLY A C 1
ATOM 665 O O . GLY A 1 83 ? 18.585 -8.991 -12.666 1.00 81.00 83 GLY A O 1
ATOM 666 N N . VAL A 1 84 ? 17.492 -8.653 -10.752 1.00 82.44 84 VAL A N 1
ATOM 667 C CA . VAL A 1 84 ? 16.586 -7.620 -11.285 1.00 82.44 84 VAL A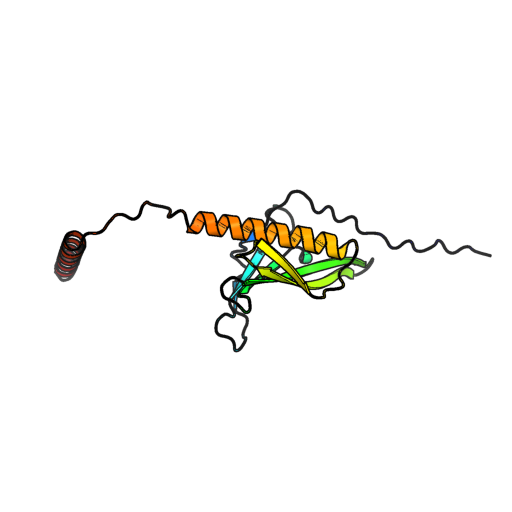 CA 1
ATOM 668 C C . VAL A 1 84 ? 17.038 -6.245 -10.809 1.00 82.44 84 VAL A C 1
ATOM 670 O O . VAL A 1 84 ? 17.279 -6.041 -9.624 1.00 82.44 84 VAL A O 1
ATOM 673 N N . ILE A 1 85 ? 17.137 -5.296 -11.737 1.00 85.69 85 ILE A N 1
ATOM 674 C CA . ILE A 1 85 ? 17.344 -3.887 -11.406 1.00 85.69 85 ILE A CA 1
ATOM 675 C C . ILE A 1 85 ? 15.995 -3.314 -10.993 1.00 85.69 85 ILE A C 1
ATOM 677 O O . ILE A 1 85 ? 15.040 -3.380 -11.771 1.00 85.69 85 ILE A O 1
ATOM 681 N N . VAL A 1 86 ? 15.941 -2.747 -9.791 1.00 89.06 86 VAL A N 1
ATOM 682 C CA . VAL A 1 86 ? 14.746 -2.106 -9.244 1.00 89.06 86 VAL A CA 1
ATOM 683 C C . VAL A 1 86 ? 14.963 -0.611 -9.058 1.00 89.06 86 VAL A C 1
ATOM 685 O O . VAL A 1 86 ? 16.095 -0.164 -8.878 1.00 89.06 86 VAL A O 1
ATOM 688 N N . VAL A 1 87 ? 13.873 0.145 -9.100 1.00 90.88 87 VAL A N 1
ATOM 689 C CA . VAL A 1 87 ? 13.811 1.543 -8.672 1.00 90.88 87 VAL A CA 1
ATOM 690 C C . VAL A 1 87 ? 12.807 1.662 -7.539 1.00 90.88 87 VAL A C 1
ATOM 692 O O . VAL A 1 87 ? 11.759 1.012 -7.570 1.00 90.88 87 VAL A O 1
ATOM 695 N N . ASP A 1 88 ? 13.144 2.471 -6.544 1.00 92.38 88 ASP A N 1
ATOM 696 C CA . ASP A 1 88 ? 12.262 2.730 -5.416 1.00 92.38 88 ASP A CA 1
ATOM 697 C C . ASP A 1 88 ? 11.369 3.939 -5.749 1.00 92.38 88 ASP A C 1
ATOM 699 O O . ASP A 1 88 ? 11.833 4.936 -6.307 1.00 92.38 88 ASP A O 1
ATOM 703 N N . VAL A 1 89 ? 10.073 3.815 -5.468 1.00 93.56 89 VAL A N 1
ATOM 704 C CA . VAL A 1 89 ? 9.033 4.803 -5.788 1.00 93.56 89 VAL A CA 1
ATOM 705 C C . VAL A 1 89 ? 8.133 4.963 -4.578 1.00 93.56 89 VAL A C 1
ATOM 707 O O . VAL A 1 89 ? 7.628 3.972 -4.056 1.00 93.56 89 VAL A O 1
ATOM 710 N N . ASP A 1 90 ? 7.873 6.202 -4.178 1.00 95.06 90 ASP A N 1
ATOM 711 C CA . ASP A 1 90 ? 6.905 6.491 -3.124 1.00 95.06 90 ASP A CA 1
ATOM 712 C C . ASP A 1 90 ? 5.541 6.786 -3.750 1.00 95.06 90 ASP A C 1
ATOM 714 O O . ASP A 1 90 ? 5.410 7.610 -4.652 1.00 95.06 90 ASP A O 1
ATOM 718 N N . ALA A 1 91 ? 4.497 6.140 -3.245 1.00 95.94 91 ALA A N 1
ATOM 719 C CA . ALA A 1 91 ? 3.116 6.436 -3.587 1.00 95.94 91 ALA A CA 1
ATOM 720 C C . ALA A 1 91 ? 2.409 7.049 -2.378 1.00 95.94 91 ALA A C 1
ATOM 722 O O . ALA A 1 91 ? 2.277 6.410 -1.335 1.00 95.94 91 ALA A O 1
ATOM 723 N N . LEU A 1 92 ? 1.943 8.288 -2.515 1.00 96.44 92 LEU A N 1
ATOM 724 C CA . LEU A 1 92 ? 1.061 8.922 -1.546 1.00 96.44 92 LEU A CA 1
ATOM 725 C C . LEU A 1 92 ? -0.369 8.442 -1.805 1.00 96.44 92 LEU A C 1
ATOM 727 O O . LEU A 1 92 ? -0.927 8.681 -2.873 1.00 96.44 92 LEU A O 1
ATOM 731 N N . LEU A 1 93 ? -0.940 7.761 -0.822 1.00 96.00 93 LEU A N 1
ATOM 732 C CA . LEU A 1 93 ? -2.294 7.232 -0.838 1.00 96.00 93 LEU A CA 1
ATOM 733 C C . LEU A 1 93 ? -3.193 8.182 -0.049 1.00 96.00 93 LEU A C 1
ATOM 735 O O . LEU A 1 93 ? -2.988 8.343 1.154 1.00 96.00 93 LEU A O 1
ATOM 739 N N . ASP A 1 94 ? -4.190 8.779 -0.693 1.00 95.06 94 ASP A N 1
ATOM 740 C CA . ASP A 1 94 ? -5.279 9.475 -0.007 1.00 95.06 94 ASP A CA 1
ATOM 741 C C . ASP A 1 94 ? -6.399 8.464 0.258 1.00 95.06 94 ASP A C 1
ATOM 743 O O . ASP A 1 94 ? -7.169 8.084 -0.628 1.00 95.06 94 ASP A O 1
ATOM 747 N N . LEU A 1 95 ? -6.497 8.020 1.510 1.00 92.88 95 LEU A N 1
ATOM 748 C CA . LEU A 1 95 ? -7.456 6.999 1.923 1.00 92.88 95 LEU A CA 1
ATOM 749 C C . LEU A 1 95 ? -8.882 7.550 2.043 1.00 92.88 95 LEU A C 1
ATOM 751 O O . LEU A 1 95 ? -9.821 6.781 2.260 1.00 92.88 95 LEU A O 1
ATOM 755 N N . ARG A 1 96 ? -9.074 8.871 2.009 1.00 92.19 96 ARG A N 1
ATOM 756 C CA . ARG A 1 96 ? -10.402 9.490 2.029 1.00 92.19 96 ARG A CA 1
ATOM 757 C C . ARG A 1 96 ? -10.959 9.606 0.616 1.00 92.19 96 ARG A C 1
ATOM 759 O O . ARG A 1 96 ? -12.145 9.342 0.433 1.00 92.19 96 ARG A O 1
ATOM 766 N N . ALA A 1 97 ? -10.124 10.011 -0.334 1.00 94.38 97 ALA A N 1
ATOM 767 C CA . ALA A 1 97 ? -10.494 10.176 -1.733 1.00 94.38 97 ALA A CA 1
ATOM 768 C C . ALA A 1 97 ? -10.364 8.884 -2.563 1.00 94.38 97 ALA A C 1
ATOM 770 O O . ALA A 1 97 ? -10.859 8.857 -3.685 1.00 94.38 97 ALA A O 1
ATOM 771 N N . ASP A 1 98 ? -9.727 7.838 -2.024 1.00 93.75 98 ASP A N 1
ATOM 772 C CA . ASP A 1 98 ? -9.339 6.623 -2.763 1.00 93.75 98 ASP A CA 1
ATOM 773 C C . ASP A 1 98 ? -8.461 6.949 -3.984 1.00 93.75 98 ASP A C 1
ATOM 775 O O . ASP A 1 98 ? -8.657 6.439 -5.087 1.00 93.75 98 ASP A O 1
ATOM 779 N N . THR A 1 99 ? -7.499 7.860 -3.801 1.00 95.19 99 THR A N 1
ATOM 780 C CA . THR A 1 99 ? -6.596 8.306 -4.871 1.00 95.19 99 THR A CA 1
ATOM 781 C C . THR A 1 99 ? -5.135 8.030 -4.543 1.00 95.19 99 THR A C 1
ATOM 783 O O . THR A 1 99 ? -4.739 7.847 -3.389 1.00 95.19 99 THR A O 1
ATOM 786 N N . VAL A 1 100 ? -4.320 7.975 -5.598 1.00 95.94 100 VAL A N 1
ATOM 787 C CA . VAL A 1 100 ? -2.883 7.716 -5.515 1.00 95.94 100 VAL A CA 1
ATOM 788 C C . VAL A 1 100 ? -2.129 8.788 -6.281 1.00 95.94 100 VAL A C 1
ATOM 790 O O . VAL A 1 100 ? -2.398 9.014 -7.460 1.00 95.94 100 VAL A O 1
ATOM 793 N N . THR A 1 101 ? -1.124 9.365 -5.633 1.00 95.56 101 THR A N 1
ATOM 794 C CA . THR A 1 101 ? -0.137 10.243 -6.260 1.00 95.56 101 THR A CA 1
ATOM 795 C C . THR A 1 101 ? 1.225 9.562 -6.212 1.00 95.56 101 THR A C 1
ATOM 797 O O . THR A 1 101 ? 1.744 9.276 -5.133 1.00 95.56 101 THR A O 1
ATOM 800 N N . LEU A 1 102 ? 1.803 9.278 -7.376 1.00 93.81 102 LEU A N 1
ATOM 801 C CA . LEU A 1 102 ? 3.099 8.606 -7.500 1.00 93.81 102 LEU A CA 1
ATOM 802 C C . LEU A 1 102 ? 4.241 9.623 -7.491 1.00 93.81 102 LEU A C 1
ATOM 804 O O . LEU A 1 102 ? 4.104 10.685 -8.083 1.00 93.81 102 LEU A O 1
ATOM 808 N N . ARG A 1 103 ? 5.366 9.283 -6.853 1.00 89.56 103 ARG A N 1
ATOM 809 C CA . ARG A 1 103 ? 6.602 10.073 -6.842 1.00 89.56 103 ARG A CA 1
ATOM 810 C C . ARG A 1 103 ? 7.800 9.189 -7.213 1.00 89.56 103 ARG A C 1
ATOM 812 O O . ARG A 1 103 ? 8.055 8.206 -6.513 1.00 89.56 103 ARG A O 1
ATOM 819 N N . PRO A 1 104 ? 8.575 9.539 -8.256 1.00 84.38 104 PRO A N 1
ATOM 820 C CA . PRO A 1 104 ? 8.480 10.763 -9.059 1.00 84.38 104 PRO A CA 1
ATOM 821 C C . PRO A 1 104 ? 7.275 10.770 -10.014 1.00 84.38 104 PRO A C 1
ATOM 823 O O . PRO A 1 104 ? 6.796 9.718 -10.429 1.00 84.38 104 PRO A O 1
ATOM 826 N N . ASP A 1 105 ? 6.833 11.968 -10.397 1.00 80.06 105 ASP A N 1
ATOM 827 C CA . ASP A 1 105 ? 5.650 12.182 -11.247 1.00 80.06 105 ASP A CA 1
ATOM 828 C C . ASP A 1 105 ? 5.862 11.691 -12.700 1.00 80.06 105 ASP A C 1
ATOM 830 O O . ASP A 1 105 ? 4.914 11.529 -13.464 1.00 80.06 105 ASP A O 1
ATOM 834 N N . GLU A 1 106 ? 7.110 11.408 -13.087 1.00 82.19 106 GLU A N 1
ATOM 835 C CA . GLU A 1 106 ? 7.529 11.064 -14.455 1.00 82.19 106 GLU A CA 1
ATOM 836 C C . GLU A 1 106 ? 7.590 9.547 -14.734 1.00 82.19 106 GLU A C 1
ATOM 838 O O . GLU A 1 106 ? 8.340 9.079 -15.597 1.00 82.19 106 GLU A O 1
ATOM 843 N N . LEU A 1 107 ? 6.812 8.734 -14.017 1.00 90.19 107 LEU A N 1
ATOM 844 C CA . LEU A 1 107 ? 6.722 7.304 -14.321 1.00 90.19 107 LEU A CA 1
ATOM 845 C C . LEU A 1 107 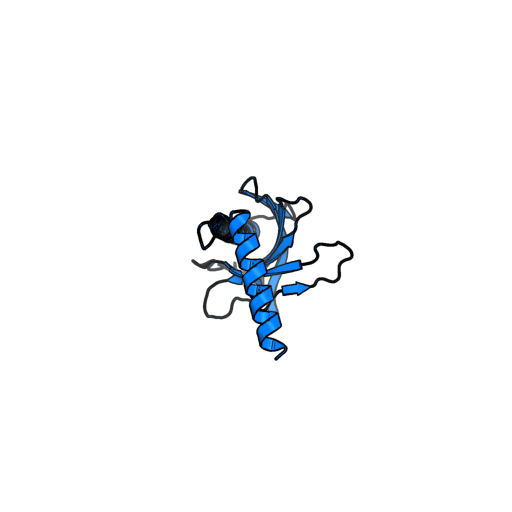? 5.964 7.081 -15.631 1.00 90.19 107 LEU A C 1
ATOM 847 O O . LEU A 1 107 ? 4.838 7.539 -15.810 1.00 90.19 107 LEU A O 1
ATOM 851 N N . THR A 1 108 ? 6.562 6.318 -16.544 1.00 90.75 108 THR A N 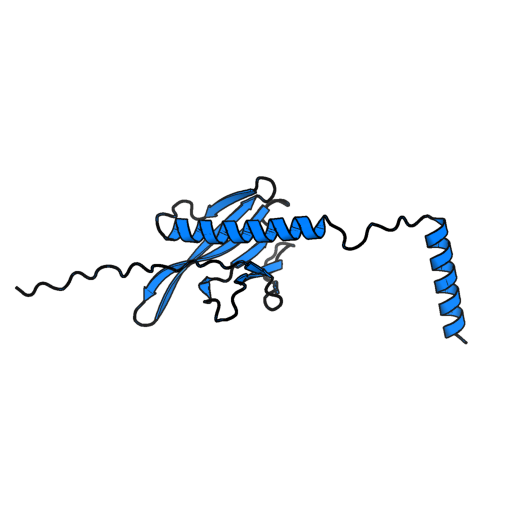1
ATOM 852 C CA . THR A 1 108 ? 5.967 6.017 -17.852 1.00 90.75 108 THR A CA 1
ATOM 853 C C . THR A 1 108 ? 6.046 4.529 -18.184 1.00 90.75 108 THR A C 1
ATOM 855 O O . THR A 1 108 ? 6.840 3.773 -17.615 1.00 90.75 108 THR A O 1
ATOM 858 N N . GLY A 1 109 ? 5.189 4.100 -19.114 1.00 90.75 109 GLY A N 1
ATOM 859 C CA . GLY A 1 109 ? 5.181 2.742 -19.655 1.00 90.75 109 GLY A CA 1
ATOM 860 C C . GLY A 1 109 ? 5.021 1.666 -18.581 1.00 90.75 109 GLY A C 1
ATOM 861 O O . GLY A 1 109 ? 4.087 1.696 -17.784 1.00 90.75 109 GLY A O 1
ATOM 862 N N . GLU A 1 110 ? 5.948 0.711 -18.572 1.00 88.62 110 GLU A N 1
ATOM 863 C CA . GLU A 1 110 ? 5.884 -0.474 -17.711 1.00 88.62 110 GLU A CA 1
ATOM 864 C C . GLU A 1 110 ? 6.009 -0.142 -16.217 1.00 88.62 110 GLU A C 1
ATOM 866 O O . GLU A 1 110 ? 5.355 -0.765 -15.387 1.00 88.62 110 GLU A O 1
ATOM 871 N N . LEU A 1 111 ? 6.816 0.861 -15.856 1.00 91.25 111 LEU A N 1
ATOM 872 C CA . LEU A 1 111 ? 6.971 1.258 -14.454 1.00 91.25 111 LEU A CA 1
ATOM 873 C C . LEU A 1 111 ? 5.691 1.902 -13.920 1.00 91.25 111 LEU A C 1
ATOM 875 O O . LEU A 1 111 ? 5.291 1.619 -12.793 1.00 91.25 111 LEU A O 1
ATOM 879 N N . LEU A 1 112 ? 5.024 2.720 -14.740 1.00 93.31 112 LEU A N 1
ATOM 880 C CA . LEU A 1 112 ? 3.728 3.292 -14.383 1.00 93.31 112 LEU A CA 1
ATOM 881 C C . LEU A 1 112 ? 2.685 2.191 -14.179 1.00 93.31 112 LEU A C 1
ATOM 883 O O . LEU A 1 112 ? 1.971 2.211 -13.181 1.00 93.31 112 LEU A O 1
ATOM 887 N N . HIS A 1 113 ? 2.636 1.209 -15.081 1.00 91.69 113 HIS A N 1
ATOM 888 C CA . HIS A 1 113 ? 1.710 0.089 -14.957 1.00 91.69 113 HIS A CA 1
ATOM 889 C C . HIS A 1 113 ? 1.958 -0.720 -13.674 1.00 91.69 113 HIS A C 1
ATOM 891 O O . HIS A 1 113 ? 1.031 -0.932 -12.893 1.00 91.69 113 HIS A O 1
ATOM 897 N N . GLN A 1 114 ? 3.212 -1.092 -13.393 1.00 92.25 114 GLN A N 1
ATOM 898 C CA . GLN A 1 114 ? 3.573 -1.770 -12.144 1.00 92.25 114 GLN A CA 1
ATOM 899 C C . GLN A 1 114 ? 3.168 -0.964 -10.909 1.00 92.25 114 GLN A C 1
ATOM 901 O O . GLN A 1 114 ? 2.590 -1.519 -9.975 1.00 92.25 114 GLN A O 1
ATOM 906 N N . ALA A 1 115 ? 3.465 0.340 -10.900 1.00 93.94 115 ALA A N 1
ATOM 907 C CA . ALA A 1 115 ? 3.098 1.220 -9.802 1.00 93.94 115 ALA A CA 1
ATOM 908 C C . ALA A 1 115 ? 1.581 1.227 -9.590 1.00 93.94 115 ALA A C 1
ATOM 910 O O . ALA A 1 115 ? 1.139 1.029 -8.465 1.00 93.94 115 ALA A O 1
ATOM 911 N N . GLN A 1 116 ? 0.793 1.373 -10.659 1.00 93.94 116 GLN A N 1
ATOM 912 C CA . GLN A 1 116 ? -0.672 1.357 -10.606 1.00 93.94 116 GLN A CA 1
ATOM 913 C C . GLN A 1 116 ? -1.226 0.040 -10.057 1.00 93.94 116 GLN A C 1
ATOM 915 O O . GLN A 1 116 ? -2.093 0.062 -9.188 1.00 93.94 116 GLN A O 1
ATOM 920 N N . VAL A 1 117 ? -0.721 -1.107 -10.523 1.00 92.81 117 VAL A N 1
ATOM 921 C CA . VAL A 1 117 ? -1.179 -2.415 -10.029 1.00 92.81 117 VAL A CA 1
ATOM 922 C C . VAL A 1 117 ? -0.855 -2.576 -8.547 1.00 92.81 117 VAL A C 1
ATOM 924 O O . VAL A 1 117 ? -1.728 -2.938 -7.757 1.00 92.81 117 VAL A O 1
ATOM 927 N N . LYS A 1 118 ? 0.383 -2.270 -8.142 1.00 93.69 118 LYS A N 1
ATOM 928 C CA . LYS A 1 118 ? 0.796 -2.407 -6.742 1.00 93.69 118 LYS A CA 1
ATOM 929 C C . LYS A 1 118 ? 0.011 -1.466 -5.835 1.00 93.69 118 LYS A C 1
ATOM 931 O O . LYS A 1 118 ? -0.503 -1.918 -4.818 1.00 93.69 118 LYS A O 1
ATOM 936 N N . THR A 1 119 ? -0.124 -0.190 -6.188 1.00 95.00 119 THR A N 1
ATOM 937 C CA . THR A 1 119 ? -0.842 0.778 -5.345 1.00 95.00 119 THR A CA 1
ATOM 938 C C . THR A 1 119 ? -2.327 0.485 -5.273 1.00 95.00 119 THR A C 1
ATOM 940 O O . THR A 1 119 ? -2.899 0.614 -4.192 1.00 95.00 119 THR A O 1
ATOM 943 N N . ARG A 1 120 ? -2.942 0.008 -6.363 1.00 94.38 120 ARG A N 1
ATOM 944 C CA . ARG A 1 120 ? -4.338 -0.429 -6.331 1.00 94.38 120 ARG A CA 1
ATOM 945 C C . ARG A 1 120 ? -4.542 -1.570 -5.337 1.00 94.38 120 ARG A C 1
ATOM 947 O O . ARG A 1 120 ? -5.425 -1.476 -4.495 1.00 94.38 120 ARG A O 1
ATOM 954 N N . ARG A 1 121 ? -3.678 -2.587 -5.359 1.00 94.06 121 ARG A N 1
ATOM 955 C CA . ARG A 1 121 ? -3.742 -3.709 -4.406 1.00 94.06 121 ARG A CA 1
ATOM 956 C C . ARG A 1 121 ? -3.534 -3.272 -2.960 1.00 94.06 121 ARG A C 1
ATOM 958 O O . ARG A 1 121 ? -4.191 -3.791 -2.064 1.00 94.06 121 ARG A O 1
ATOM 965 N N . VAL A 1 122 ? -2.633 -2.317 -2.725 1.00 94.38 122 VAL A N 1
ATOM 966 C CA . VAL A 1 122 ? -2.439 -1.737 -1.388 1.00 94.38 122 VAL A CA 1
ATOM 967 C C . VAL A 1 122 ? -3.707 -1.015 -0.929 1.00 94.38 122 VAL A C 1
ATOM 969 O O . VAL A 1 122 ? -4.140 -1.226 0.201 1.00 94.38 122 VAL A O 1
ATOM 972 N N . LEU A 1 123 ? -4.330 -0.204 -1.790 1.00 93.81 123 LEU A N 1
ATOM 973 C CA . LEU A 1 123 ? -5.597 0.463 -1.475 1.00 93.81 123 LEU A CA 1
ATOM 974 C C . LEU A 1 123 ? -6.712 -0.539 -1.176 1.00 93.81 123 LEU A C 1
ATOM 976 O O . LEU A 1 123 ? -7.400 -0.381 -0.171 1.00 93.81 123 LEU A O 1
ATOM 980 N N . ASP A 1 124 ? -6.850 -1.586 -1.991 1.00 92.31 124 ASP A N 1
ATOM 981 C CA . ASP A 1 124 ? -7.865 -2.623 -1.791 1.00 92.31 124 ASP A CA 1
ATOM 982 C C . ASP A 1 124 ? -7.688 -3.319 -0.427 1.00 92.31 124 ASP A C 1
ATOM 984 O O . ASP A 1 124 ? -8.661 -3.476 0.317 1.00 92.31 124 ASP A O 1
ATOM 988 N N . LEU A 1 125 ? -6.447 -3.651 -0.038 1.00 93.06 125 LEU A N 1
ATOM 989 C CA . LEU A 1 125 ? -6.148 -4.194 1.292 1.00 93.06 125 LEU A CA 1
ATOM 990 C C . LEU A 1 125 ? -6.524 -3.206 2.407 1.00 93.06 125 LEU A C 1
ATOM 992 O O . LEU A 1 125 ? -7.229 -3.570 3.348 1.00 93.06 125 LEU A O 1
ATOM 996 N N . LEU A 1 126 ? -6.073 -1.952 2.318 1.00 91.50 126 LEU A N 1
ATOM 997 C CA . LEU A 1 126 ? -6.343 -0.944 3.348 1.00 91.50 126 LEU A CA 1
ATOM 998 C C . LEU A 1 126 ? -7.843 -0.653 3.481 1.00 91.50 126 LEU A C 1
ATOM 1000 O O . LEU A 1 126 ? -8.343 -0.462 4.592 1.00 91.50 126 LEU A O 1
ATOM 1004 N N . ALA A 1 127 ? -8.581 -0.640 2.372 1.00 90.06 127 ALA A N 1
ATOM 1005 C CA . ALA A 1 127 ? -10.029 -0.495 2.371 1.00 90.06 127 ALA A CA 1
ATOM 1006 C C . ALA A 1 127 ? -10.709 -1.688 3.059 1.00 90.06 127 ALA A C 1
ATOM 1008 O O . ALA A 1 127 ? -11.570 -1.482 3.920 1.00 90.06 127 ALA A O 1
ATOM 1009 N N . ALA A 1 128 ? -10.290 -2.919 2.744 1.00 89.00 128 ALA A N 1
ATOM 1010 C CA . ALA A 1 128 ? -10.800 -4.129 3.384 1.00 89.00 128 ALA A CA 1
ATOM 1011 C C . ALA A 1 128 ? -10.545 -4.127 4.902 1.00 89.00 128 ALA A C 1
ATOM 1013 O O . ALA A 1 128 ? -11.463 -4.390 5.679 1.00 89.00 128 ALA A O 1
ATOM 1014 N N . GLU A 1 129 ? -9.343 -3.751 5.343 1.00 87.94 129 GLU A N 1
ATOM 1015 C CA . GLU A 1 129 ? -9.009 -3.643 6.768 1.00 87.94 129 GLU A CA 1
ATOM 1016 C C . GLU A 1 129 ? -9.830 -2.569 7.485 1.00 87.94 129 GLU A C 1
ATOM 1018 O O . GLU A 1 129 ? -10.331 -2.791 8.589 1.00 87.94 129 GLU A O 1
ATOM 1023 N N . ARG A 1 130 ? -10.063 -1.416 6.851 1.00 86.12 130 ARG A N 1
ATOM 1024 C CA . ARG A 1 130 ? -10.931 -0.377 7.426 1.00 86.12 130 ARG A CA 1
ATOM 1025 C C . ARG A 1 130 ? -12.374 -0.848 7.568 1.00 86.12 130 ARG A C 1
ATOM 1027 O O . ARG A 1 130 ? -13.025 -0.500 8.552 1.00 86.12 130 ARG A O 1
ATOM 1034 N N . LEU A 1 131 ? -12.884 -1.629 6.616 1.00 85.62 131 LEU A N 1
ATOM 1035 C CA . LEU A 1 131 ? -14.215 -2.235 6.715 1.00 85.62 131 LEU A CA 1
ATOM 1036 C C . LEU A 1 131 ? -14.283 -3.267 7.847 1.00 85.62 131 LEU A C 1
ATOM 1038 O O . LEU A 1 131 ? -15.246 -3.251 8.617 1.00 85.62 131 LEU A O 1
ATOM 1042 N N . ARG A 1 132 ? -13.247 -4.102 8.001 1.00 83.62 132 ARG A N 1
ATOM 1043 C CA . ARG A 1 132 ? -13.124 -5.045 9.125 1.00 83.62 132 ARG A CA 1
ATOM 1044 C C . ARG A 1 132 ? -13.119 -4.314 10.463 1.00 83.62 132 ARG A C 1
ATOM 1046 O O . ARG A 1 132 ? -13.904 -4.657 11.330 1.00 83.62 132 ARG A O 1
ATOM 1053 N N . GLN A 1 133 ? -12.331 -3.251 10.612 1.00 81.38 133 GLN A N 1
ATOM 1054 C CA . GLN A 1 133 ? -12.274 -2.475 11.860 1.00 81.38 133 GLN A CA 1
ATOM 1055 C C . GLN A 1 133 ? -13.580 -1.737 12.183 1.00 81.38 133 GLN A C 1
ATOM 1057 O O . GLN A 1 133 ? -13.933 -1.586 13.350 1.00 81.38 133 GLN A O 1
ATOM 1062 N N . ARG A 1 134 ? -14.315 -1.278 11.163 1.00 81.81 134 ARG A N 1
ATOM 1063 C CA . ARG A 1 134 ? -15.650 -0.679 11.340 1.00 81.81 134 ARG A CA 1
ATOM 1064 C C . ARG A 1 134 ? -16.718 -1.695 11.724 1.00 81.81 134 ARG A C 1
ATOM 1066 O O . ARG A 1 134 ? -17.773 -1.289 12.203 1.00 81.81 134 ARG A O 1
ATOM 1073 N N . THR A 1 135 ? -16.459 -2.977 11.497 1.00 75.44 135 THR A N 1
ATOM 1074 C CA . THR A 1 135 ? -17.352 -4.073 11.853 1.00 75.44 135 THR A CA 1
ATOM 1075 C C . THR A 1 135 ? -16.830 -4.680 13.151 1.00 75.44 135 THR A C 1
ATOM 1077 O O . THR A 1 135 ? -15.986 -5.574 13.103 1.00 75.44 135 THR A O 1
ATOM 1080 N N . PRO A 1 136 ? -17.245 -4.179 14.330 1.00 62.16 136 PRO A N 1
ATOM 1081 C CA . PRO A 1 136 ? -16.742 -4.724 15.576 1.00 62.16 136 PRO A CA 1
ATOM 1082 C C . PRO A 1 136 ? -17.069 -6.228 15.626 1.00 62.16 136 PRO A C 1
ATOM 1084 O O . PRO A 1 136 ? -18.180 -6.620 15.257 1.00 62.16 136 PRO A O 1
ATOM 1087 N N . PRO A 1 137 ? -16.117 -7.082 16.049 1.00 66.94 137 PRO A N 1
ATOM 1088 C CA . PRO A 1 137 ? -16.282 -8.540 16.032 1.00 66.94 137 PRO A CA 1
ATOM 1089 C C . PRO A 1 137 ? -17.459 -9.010 16.896 1.00 66.94 137 PRO A C 1
ATOM 1091 O O . PRO A 1 137 ? -17.968 -10.111 16.708 1.00 66.94 137 PRO A O 1
ATOM 1094 N N . TYR A 1 138 ? -17.915 -8.148 17.804 1.00 64.31 138 TYR A N 1
ATOM 1095 C CA . TYR A 1 138 ? -19.127 -8.306 18.582 1.00 64.31 138 TYR A CA 1
ATOM 1096 C C . TYR A 1 138 ? -19.900 -6.986 18.557 1.00 64.31 138 TYR A C 1
ATOM 1098 O O . TYR A 1 138 ? -19.270 -5.923 18.573 1.00 64.31 138 TYR A O 1
ATOM 1106 N N . PRO A 1 139 ? -21.246 -7.010 18.544 1.00 69.19 139 PRO A N 1
ATOM 1107 C CA . PRO A 1 139 ? -22.005 -5.799 18.810 1.00 69.19 139 PRO A CA 1
ATOM 1108 C C . PRO A 1 139 ? -21.525 -5.221 20.150 1.00 69.19 139 PRO A C 1
ATOM 1110 O O . PRO A 1 139 ? -21.291 -5.997 21.083 1.00 69.19 139 PRO A O 1
ATOM 1113 N N . PRO A 1 140 ? -21.338 -3.894 20.267 1.00 66.88 140 PRO A N 1
ATOM 1114 C CA . PRO A 1 140 ? -21.008 -3.301 21.552 1.00 66.88 140 PRO A CA 1
ATOM 1115 C C . PRO A 1 140 ? -22.100 -3.713 22.539 1.00 66.88 140 PRO A C 1
ATOM 1117 O O . PRO A 1 140 ? -23.267 -3.380 22.341 1.00 66.88 140 PRO A O 1
ATOM 1120 N N . VAL A 1 141 ? -21.736 -4.483 23.565 1.00 77.94 141 VAL A N 1
ATOM 1121 C CA . VAL A 1 141 ? -22.660 -4.782 24.657 1.00 77.94 141 VAL A CA 1
ATOM 1122 C C . VAL A 1 141 ? -22.831 -3.463 25.403 1.00 77.94 141 VAL A C 1
ATOM 1124 O O . VAL A 1 141 ? -21.834 -2.938 25.906 1.00 77.94 141 VAL A O 1
ATOM 1127 N N . PRO A 1 142 ? -24.033 -2.860 25.419 1.00 73.19 142 PRO A N 1
ATOM 1128 C CA . PRO A 1 142 ? -24.245 -1.642 26.177 1.00 73.19 142 PRO A CA 1
ATOM 1129 C C . PRO A 1 142 ? -24.009 -1.973 27.647 1.00 73.19 142 PRO A C 1
ATOM 1131 O O . PRO A 1 142 ? -24.765 -2.732 28.242 1.00 73.19 142 PRO A O 1
ATOM 1134 N N . VAL A 1 143 ? -22.934 -1.433 28.213 1.00 79.62 143 VAL A N 1
ATOM 1135 C CA . VAL A 1 143 ? -22.662 -1.554 29.642 1.00 79.62 143 VAL A CA 1
ATOM 1136 C C . VAL A 1 143 ? -23.340 -0.376 30.323 1.00 79.62 143 VAL A C 1
ATOM 1138 O O . VAL A 1 143 ? -23.016 0.783 30.049 1.00 79.62 143 VAL A O 1
ATOM 1141 N N . THR A 1 144 ? -24.318 -0.654 31.176 1.00 87.50 144 THR A N 1
ATOM 1142 C CA . THR A 1 144 ? -24.964 0.379 31.982 1.00 87.50 144 THR A CA 1
ATOM 1143 C C . THR A 1 144 ? -24.117 0.685 33.223 1.00 87.50 144 THR A C 1
ATOM 1145 O O . THR A 1 144 ? -23.291 -0.119 33.655 1.00 87.50 144 THR A O 1
ATOM 1148 N N . ALA A 1 145 ? -24.285 1.872 33.818 1.00 84.25 145 ALA A N 1
ATOM 1149 C CA . ALA A 1 145 ? -23.568 2.230 35.047 1.00 84.25 145 ALA A CA 1
ATOM 1150 C C . ALA A 1 145 ? -23.769 1.212 36.203 1.00 84.25 145 ALA A C 1
ATOM 1152 O O . ALA A 1 145 ? -22.795 0.945 36.909 1.00 84.25 145 ALA A O 1
ATOM 1153 N N . PRO A 1 146 ? -24.962 0.602 36.380 1.00 90.00 146 PRO A N 1
ATOM 1154 C CA . PRO A 1 146 ? -25.155 -0.528 37.293 1.00 90.00 146 PRO A CA 1
ATOM 1155 C C . PRO A 1 146 ? -24.279 -1.753 36.992 1.00 90.00 146 PRO A C 1
ATOM 1157 O O . PRO A 1 146 ? -23.698 -2.308 37.921 1.00 90.00 146 PRO A O 1
ATOM 1160 N N . ASP A 1 147 ? -24.110 -2.134 35.722 1.00 89.06 147 ASP A N 1
ATOM 1161 C CA . ASP A 1 147 ? -23.304 -3.307 35.337 1.00 89.06 147 ASP A CA 1
ATOM 1162 C C . ASP A 1 147 ? -21.824 -3.123 35.716 1.00 89.06 147 ASP A C 1
ATOM 1164 O O . ASP A 1 147 ? -21.175 -4.039 36.223 1.00 89.06 147 ASP A O 1
ATOM 1168 N N . LEU A 1 148 ? -21.296 -1.904 35.548 1.00 87.12 148 LEU A N 1
ATOM 1169 C CA . LEU A 1 148 ? -19.938 -1.553 35.984 1.00 87.12 148 LEU A CA 1
ATOM 1170 C C . LEU A 1 148 ? -19.792 -1.569 37.509 1.00 87.12 148 LEU A C 1
ATOM 1172 O O . LEU A 1 148 ? -18.726 -1.908 38.023 1.00 87.12 148 LEU A O 1
ATOM 1176 N N . ALA A 1 149 ? -20.833 -1.165 38.242 1.00 88.50 149 ALA A N 1
ATOM 1177 C CA . ALA A 1 149 ? -20.817 -1.197 39.701 1.00 88.50 149 ALA A CA 1
ATOM 1178 C C . ALA A 1 149 ? -20.779 -2.644 40.212 1.00 88.50 149 ALA A C 1
ATOM 1180 O O . ALA A 1 149 ? -19.957 -2.955 41.074 1.00 88.50 149 ALA A O 1
ATOM 1181 N N . GLN A 1 150 ? -21.587 -3.522 39.613 1.00 91.31 150 GLN A N 1
ATOM 1182 C CA . GLN A 1 150 ? -21.625 -4.943 39.943 1.00 91.31 150 GLN A CA 1
ATOM 1183 C C . GLN A 1 150 ? -20.289 -5.637 39.637 1.00 91.31 150 GLN A C 1
ATOM 1185 O O . GLN A 1 150 ? -19.742 -6.313 40.504 1.00 91.31 150 GLN A O 1
ATOM 1190 N N . GLN A 1 151 ? -19.689 -5.394 38.465 1.00 89.25 151 GLN A N 1
ATOM 1191 C CA . GLN A 1 151 ? -18.370 -5.953 38.128 1.00 89.25 151 GLN A CA 1
ATOM 1192 C C . GLN A 1 151 ? -17.279 -5.545 39.130 1.00 89.25 151 GLN A C 1
ATOM 1194 O O . GLN A 1 151 ? -16.474 -6.375 39.543 1.00 89.25 151 GLN A O 1
ATOM 1199 N N . ARG A 1 152 ? -17.277 -4.282 39.578 1.00 94.69 152 ARG A N 1
ATOM 1200 C CA . ARG A 1 152 ? -16.319 -3.784 40.583 1.00 94.69 152 ARG A CA 1
ATOM 1201 C C . ARG A 1 152 ? -16.539 -4.370 41.974 1.00 94.69 152 ARG A C 1
ATOM 1203 O O . ARG A 1 152 ? -15.620 -4.362 42.793 1.00 94.69 152 ARG A O 1
ATOM 1210 N N . GLU A 1 153 ? -17.763 -4.763 42.307 1.00 94.19 153 GLU A N 1
ATOM 1211 C CA . GLU A 1 153 ? -18.053 -5.469 43.557 1.00 94.19 153 GLU A CA 1
ATOM 1212 C C . GLU A 1 153 ? -17.596 -6.924 43.481 1.00 94.19 153 GLU A C 1
ATOM 1214 O O . GLU A 1 153 ? -16.974 -7.403 44.427 1.00 94.19 153 GLU A O 1
ATOM 1219 N N . GLU A 1 154 ? -17.820 -7.585 42.345 1.00 95.19 154 GLU A N 1
ATOM 1220 C CA . GLU A 1 154 ? -17.352 -8.947 42.085 1.00 95.19 154 GLU A CA 1
ATOM 1221 C C . GLU A 1 154 ? -15.819 -9.044 42.066 1.00 95.19 154 GLU A C 1
ATOM 1223 O O . GLU A 1 154 ? -15.271 -9.971 42.657 1.00 95.19 154 GLU A O 1
ATOM 1228 N N . GLU A 1 155 ? -15.106 -8.091 41.453 1.00 94.44 155 GLU A N 1
ATOM 1229 C CA . GLU A 1 155 ? -13.634 -8.021 41.525 1.00 94.44 155 GLU A CA 1
ATOM 1230 C C . GLU A 1 155 ? -13.155 -7.869 42.972 1.00 94.44 155 GLU A C 1
ATOM 1232 O O . GLU A 1 155 ? -12.356 -8.669 43.450 1.00 94.44 155 GLU A O 1
ATOM 1237 N N . ARG A 1 156 ? -13.731 -6.923 43.726 1.00 95.50 156 ARG A N 1
ATOM 1238 C CA . ARG A 1 156 ? -13.395 -6.725 45.146 1.00 95.50 156 ARG A CA 1
ATOM 1239 C C . ARG A 1 156 ? -13.764 -7.912 46.035 1.00 95.50 156 ARG A C 1
ATOM 1241 O O . ARG A 1 156 ? -13.237 -8.035 47.140 1.00 95.50 156 ARG A O 1
ATOM 1248 N N . ALA A 1 157 ? -14.728 -8.735 45.634 1.00 93.38 157 ALA A N 1
ATOM 1249 C CA . ALA A 1 157 ? -15.041 -9.980 46.322 1.00 93.38 157 ALA A CA 1
ATOM 1250 C C . ALA A 1 157 ? -13.962 -11.036 46.050 1.00 93.38 157 ALA A C 1
ATOM 1252 O O . ALA A 1 157 ? -13.459 -11.624 47.002 1.00 93.38 157 ALA A O 1
ATOM 1253 N N . ARG A 1 158 ? -13.535 -11.196 44.789 1.00 94.56 158 ARG A N 1
ATOM 1254 C CA . ARG A 1 158 ? -12.458 -12.128 44.408 1.00 94.56 158 ARG A CA 1
ATOM 1255 C C . ARG A 1 158 ? -11.126 -11.783 45.063 1.00 94.56 158 ARG A C 1
ATOM 1257 O O . ARG A 1 158 ? -10.459 -12.680 45.563 1.00 94.56 158 ARG A O 1
ATOM 1264 N N . ASP A 1 159 ? -10.768 -10.503 45.112 1.00 93.56 159 ASP A N 1
ATOM 1265 C CA . ASP A 1 159 ? -9.521 -10.066 45.749 1.00 93.56 159 ASP A CA 1
ATOM 1266 C C . ASP A 1 159 ? -9.508 -10.425 47.246 1.00 93.56 159 ASP A C 1
ATOM 1268 O O . ASP A 1 159 ? -8.519 -10.939 47.759 1.00 93.56 159 ASP A O 1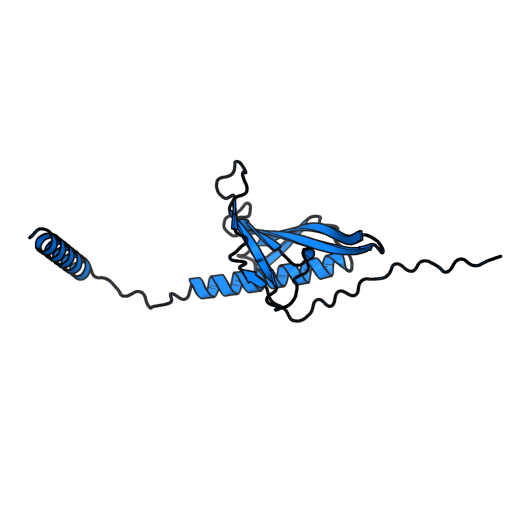
ATOM 1272 N N . ARG A 1 160 ? -10.648 -10.262 47.937 1.00 95.38 160 ARG A N 1
ATOM 1273 C CA . ARG A 1 160 ? -10.805 -10.640 49.356 1.00 95.38 160 ARG A CA 1
ATOM 1274 C C . ARG A 1 160 ? -10.773 -12.147 49.606 1.00 95.38 160 ARG A C 1
ATOM 1276 O O . ARG A 1 160 ? -10.448 -12.561 50.718 1.00 95.38 160 ARG A O 1
ATOM 1283 N N . GLU A 1 161 ? -11.157 -12.951 48.620 1.00 93.12 161 GLU A N 1
ATOM 1284 C CA . GLU A 1 161 ? -11.074 -14.414 48.687 1.00 93.12 161 GLU A CA 1
ATOM 1285 C C . GLU A 1 161 ? -9.647 -14.921 48.438 1.00 93.12 161 GLU A C 1
ATOM 1287 O O . GLU A 1 161 ? -9.276 -15.944 48.997 1.00 93.12 161 GLU A O 1
ATOM 1292 N N . GLN A 1 162 ? -8.833 -14.212 47.647 1.00 88.69 162 GLN A N 1
ATOM 1293 C CA . GLN A 1 162 ? -7.430 -14.582 47.406 1.00 88.69 162 GLN A CA 1
ATOM 1294 C C . GLN A 1 162 ? -6.485 -14.218 48.562 1.00 88.69 162 GLN A C 1
ATOM 1296 O O . GLN A 1 162 ? -5.386 -14.763 48.643 1.00 88.69 162 GLN A O 1
ATOM 1301 N N . GLU A 1 163 ? -6.891 -13.302 49.444 1.00 88.12 163 GLU A N 1
ATOM 1302 C CA . GLU A 1 163 ? -6.117 -12.884 50.622 1.00 88.12 163 GLU A CA 1
ATOM 1303 C C . GLU A 1 163 ? -6.299 -13.795 51.857 1.00 88.12 163 GLU A C 1
ATOM 1305 O O . GLU A 1 163 ? -5.654 -13.554 52.881 1.00 88.12 163 GLU A O 1
ATOM 1310 N N . GLN A 1 164 ? -7.152 -14.826 51.785 1.00 80.00 164 GLN A N 1
ATOM 1311 C CA . GLN A 1 164 ? -7.418 -15.793 52.868 1.00 80.00 164 GLN A CA 1
ATOM 1312 C C . GLN A 1 164 ? -6.777 -17.156 52.600 1.00 80.00 164 GLN A C 1
ATOM 1314 O O . GLN A 1 164 ? -6.301 -17.764 53.587 1.00 80.00 164 GLN A O 1
#